Protein AF-A0A7H1PQR6-F1 (afdb_monomer_lite)

InterPro domains:
  IPR026988 YaaC-like protein [PF14175] (22-92)

Structure (mmCIF, N/CA/C/O backbone):
data_AF-A0A7H1PQR6-F1
#
_entry.id   AF-A0A7H1PQR6-F1
#
loop_
_atom_site.group_PDB
_atom_site.id
_atom_site.type_symbol
_atom_site.label_atom_id
_atom_site.label_alt_id
_atom_site.label_comp_id
_atom_site.label_asym_id
_atom_site.label_entity_id
_atom_site.label_seq_id
_atom_site.pdbx_PDB_ins_code
_atom_site.Cartn_x
_atom_site.Cartn_y
_atom_site.Cartn_z
_atom_site.occupancy
_atom_site.B_iso_or_equiv
_atom_site.auth_seq_id
_atom_site.auth_comp_id
_atom_site.auth_asym_id
_atom_site.auth_atom_id
_atom_site.pdbx_PDB_model_num
ATOM 1 N N . MET A 1 1 ? -6.351 -20.331 -8.672 1.00 45.97 1 MET A N 1
ATOM 2 C CA . MET A 1 1 ? -5.586 -20.512 -7.424 1.00 45.97 1 MET A CA 1
ATOM 3 C C . MET A 1 1 ? -6.351 -19.780 -6.337 1.00 45.97 1 MET A C 1
ATOM 5 O O . MET A 1 1 ? -6.262 -18.563 -6.266 1.00 45.97 1 MET A O 1
ATOM 9 N N . HIS A 1 2 ? -7.226 -20.490 -5.625 1.00 45.41 2 HIS A N 1
ATOM 10 C CA . HIS A 1 2 ? -7.844 -19.969 -4.407 1.00 45.41 2 HIS A CA 1
ATOM 11 C C . HIS A 1 2 ? -6.812 -20.227 -3.312 1.00 45.41 2 HIS A C 1
ATOM 13 O O . HIS A 1 2 ? -6.391 -21.368 -3.138 1.00 45.41 2 HIS A O 1
ATOM 19 N N . SER A 1 3 ? -6.275 -19.170 -2.721 1.00 58.28 3 SER A N 1
ATOM 20 C CA . SER A 1 3 ? -5.287 -19.297 -1.658 1.00 58.28 3 SER A CA 1
ATOM 21 C C . SER A 1 3 ? -6.058 -19.270 -0.341 1.00 58.28 3 SER A C 1
ATOM 23 O O . SER A 1 3 ? -6.559 -18.208 0.013 1.00 58.28 3 SER A O 1
ATOM 25 N N . ASP A 1 4 ? -6.158 -20.406 0.356 1.00 76.44 4 ASP A N 1
ATOM 26 C CA . ASP A 1 4 ? -6.734 -20.541 1.713 1.00 76.44 4 ASP A CA 1
ATOM 27 C C . ASP A 1 4 ? -5.836 -19.893 2.789 1.00 76.44 4 ASP A C 1
ATOM 29 O O . ASP A 1 4 ? -5.572 -20.471 3.838 1.00 76.44 4 ASP A O 1
ATOM 33 N N . LEU A 1 5 ? -5.286 -18.712 2.504 1.00 78.12 5 LEU A N 1
ATOM 34 C CA . LEU A 1 5 ? -4.441 -17.981 3.444 1.00 78.12 5 LEU A CA 1
ATOM 35 C C . LEU A 1 5 ? -5.334 -17.110 4.308 1.00 78.12 5 LEU A C 1
ATOM 37 O O . LEU A 1 5 ? -6.126 -16.321 3.781 1.00 78.12 5 LEU A O 1
ATOM 41 N N . ASP A 1 6 ? -5.166 -17.199 5.622 1.00 89.75 6 ASP A N 1
ATOM 42 C CA . ASP A 1 6 ? -5.705 -16.175 6.499 1.00 89.75 6 ASP A CA 1
ATOM 43 C C . ASP A 1 6 ? -4.960 -14.838 6.276 1.00 89.75 6 ASP A C 1
ATOM 45 O O . ASP A 1 6 ? -3.905 -14.761 5.629 1.00 89.75 6 ASP A O 1
ATOM 49 N N . ALA A 1 7 ? -5.545 -13.745 6.767 1.00 88.06 7 ALA A N 1
ATOM 50 C CA . ALA A 1 7 ? -5.033 -12.403 6.516 1.00 88.06 7 ALA A CA 1
ATOM 51 C C . ALA A 1 7 ? -3.628 -12.173 7.098 1.00 88.06 7 ALA A C 1
ATOM 53 O O . ALA A 1 7 ? -2.836 -11.454 6.481 1.00 88.06 7 ALA A O 1
ATOM 54 N N . ASP A 1 8 ? -3.304 -12.762 8.249 1.00 90.94 8 ASP A N 1
ATOM 55 C CA . ASP A 1 8 ? -1.994 -12.621 8.875 1.00 90.94 8 ASP A CA 1
ATOM 56 C C . ASP A 1 8 ? -0.930 -13.380 8.085 1.00 90.94 8 ASP A C 1
ATOM 58 O O . ASP A 1 8 ? 0.105 -12.790 7.761 1.00 90.94 8 ASP A O 1
ATOM 62 N N . GLU A 1 9 ? -1.208 -14.615 7.656 1.00 93.94 9 GLU A N 1
ATOM 63 C CA . GLU A 1 9 ? -0.288 -15.373 6.801 1.00 93.94 9 GLU A CA 1
ATOM 64 C C . GLU A 1 9 ? -0.034 -14.649 5.465 1.00 93.94 9 GLU A C 1
ATOM 66 O O . GLU A 1 9 ? 1.110 -14.525 5.003 1.00 93.94 9 GLU A O 1
ATOM 71 N N . ALA A 1 10 ? -1.083 -14.098 4.848 1.00 93.19 10 ALA A N 1
ATOM 72 C CA . ALA A 1 10 ? -0.942 -13.287 3.643 1.00 93.19 10 ALA A CA 1
ATOM 73 C C . ALA A 1 10 ? -0.034 -12.068 3.890 1.00 93.19 10 ALA A C 1
ATOM 75 O O . ALA A 1 10 ? 0.869 -11.773 3.096 1.00 93.19 10 ALA A O 1
ATOM 76 N N . TRP A 1 11 ? -0.227 -11.379 5.015 1.00 94.69 11 TRP A N 1
ATOM 77 C CA . TRP A 1 11 ? 0.571 -10.222 5.402 1.00 94.69 11 TRP A CA 1
ATOM 78 C C . TRP A 1 11 ? 2.022 -10.555 5.736 1.00 94.69 11 TRP A C 1
ATOM 80 O O . TRP A 1 11 ? 2.902 -9.733 5.468 1.00 94.69 11 TRP A O 1
ATOM 90 N N . GLU A 1 12 ? 2.295 -11.718 6.313 1.00 95.19 12 GLU A N 1
ATOM 91 C CA . GLU A 1 12 ? 3.651 -12.196 6.570 1.00 95.19 12 GLU A CA 1
ATOM 92 C C . GLU A 1 12 ? 4.401 -12.470 5.271 1.00 95.19 12 GLU A C 1
ATOM 94 O O . GLU A 1 12 ? 5.512 -11.963 5.091 1.00 95.19 12 GLU A O 1
ATOM 99 N N . ARG A 1 13 ? 3.769 -13.172 4.324 1.00 95.62 13 ARG A N 1
ATOM 100 C CA . ARG A 1 13 ? 4.350 -13.441 3.000 1.00 95.62 13 ARG A CA 1
ATOM 101 C C . ARG A 1 13 ? 4.650 -12.146 2.243 1.00 95.62 13 ARG A C 1
ATOM 103 O O . ARG A 1 13 ? 5.751 -11.984 1.716 1.00 95.62 13 ARG A O 1
ATOM 110 N N . LEU A 1 14 ? 3.714 -11.194 2.248 1.00 95.38 14 LEU A N 1
ATOM 111 C CA . LEU A 1 14 ? 3.908 -9.861 1.666 1.00 95.38 14 LEU A CA 1
ATOM 112 C C . LEU A 1 14 ? 5.031 -9.081 2.367 1.00 95.38 14 LEU A C 1
ATOM 114 O O . LEU A 1 14 ? 5.840 -8.412 1.727 1.00 95.38 14 LEU A O 1
ATOM 118 N N . ARG A 1 15 ? 5.124 -9.156 3.696 1.00 95.12 15 ARG A N 1
ATOM 119 C CA . ARG A 1 15 ? 6.187 -8.468 4.436 1.00 95.12 15 ARG A CA 1
ATOM 120 C C . ARG A 1 15 ? 7.559 -9.055 4.114 1.00 95.12 15 ARG A C 1
ATOM 122 O O . ARG A 1 15 ? 8.508 -8.283 3.955 1.00 95.12 15 ARG A O 1
ATOM 129 N N . ALA A 1 16 ? 7.652 -10.381 4.011 1.00 96.12 16 ALA A N 1
ATOM 130 C CA . ALA A 1 16 ? 8.872 -11.104 3.674 1.00 96.12 16 ALA A CA 1
ATOM 131 C C . ALA A 1 16 ? 9.359 -10.776 2.257 1.00 96.12 16 ALA A C 1
ATOM 133 O O . ALA A 1 16 ? 10.554 -10.565 2.058 1.00 96.12 16 ALA A O 1
ATOM 134 N N . SER A 1 17 ? 8.453 -10.622 1.284 1.00 96.12 17 SER A N 1
ATOM 135 C CA . SER A 1 17 ? 8.831 -10.282 -0.094 1.00 96.12 17 SER A CA 1
ATOM 136 C C . SER A 1 17 ? 9.453 -8.891 -0.248 1.00 96.12 17 SER A C 1
ATOM 138 O O . SER A 1 17 ? 10.002 -8.592 -1.300 1.00 96.12 17 SER A O 1
ATOM 140 N N . ARG A 1 18 ? 9.454 -8.028 0.777 1.00 94.38 18 ARG A N 1
ATOM 141 C CA . ARG A 1 18 ? 10.145 -6.723 0.719 1.00 94.38 18 ARG A CA 1
ATOM 142 C C . ARG A 1 18 ? 11.669 -6.836 0.632 1.00 94.38 18 ARG A C 1
ATOM 144 O O . ARG A 1 18 ? 12.298 -5.912 0.118 1.00 94.38 18 ARG A O 1
ATOM 151 N N . SER A 1 19 ? 12.261 -7.929 1.123 1.00 92.94 19 SER A N 1
ATOM 152 C CA . SER A 1 19 ? 13.711 -8.166 1.033 1.00 92.94 19 SER A CA 1
ATOM 153 C C . SER A 1 19 ? 14.137 -8.625 -0.365 1.00 92.94 19 SER A C 1
ATOM 155 O O . SER A 1 19 ? 15.196 -8.230 -0.849 1.00 92.94 19 SER A O 1
ATOM 157 N N . ASN A 1 20 ? 13.285 -9.404 -1.036 1.00 94.19 20 ASN A N 1
ATOM 158 C CA . ASN A 1 20 ? 13.465 -9.857 -2.410 1.00 94.19 20 ASN A CA 1
ATOM 159 C C . ASN A 1 20 ? 12.175 -9.612 -3.218 1.00 94.19 20 ASN A C 1
ATOM 161 O O . ASN A 1 20 ? 11.353 -10.521 -3.372 1.00 94.19 20 ASN A O 1
ATOM 165 N N . PRO A 1 21 ? 11.960 -8.369 -3.680 1.00 94.12 21 PRO A N 1
ATOM 166 C CA . PRO A 1 21 ? 10.702 -7.951 -4.283 1.00 94.12 21 PRO A CA 1
ATOM 167 C C . PRO A 1 21 ? 10.450 -8.639 -5.631 1.00 94.12 21 PRO A C 1
ATOM 169 O O . PRO A 1 21 ? 11.381 -8.832 -6.419 1.00 94.12 21 PRO A O 1
ATOM 172 N N . PRO A 1 22 ? 9.190 -8.993 -5.931 1.00 94.12 22 PRO A N 1
ATOM 173 C CA . PRO A 1 22 ? 8.862 -9.772 -7.111 1.00 94.12 22 PRO A CA 1
ATOM 174 C C . PRO A 1 22 ? 8.922 -8.941 -8.400 1.00 94.12 22 PRO A C 1
ATOM 176 O O . PRO A 1 22 ? 8.743 -7.719 -8.411 1.00 94.12 22 PRO A O 1
ATOM 179 N N . ALA A 1 23 ? 9.057 -9.652 -9.520 1.00 93.62 23 ALA A N 1
ATOM 180 C CA . ALA A 1 23 ? 8.808 -9.130 -10.860 1.00 93.62 23 ALA A CA 1
ATOM 181 C C . ALA A 1 23 ? 9.628 -7.865 -11.203 1.00 93.62 23 ALA A C 1
ATOM 183 O O . ALA A 1 23 ? 10.855 -7.874 -11.100 1.00 93.62 23 ALA A O 1
ATOM 184 N N . ARG A 1 24 ? 8.981 -6.780 -11.655 1.00 93.25 24 ARG A N 1
ATOM 185 C CA . ARG A 1 24 ? 9.664 -5.545 -12.086 1.00 93.25 24 ARG A CA 1
ATOM 186 C C . ARG A 1 24 ? 10.142 -4.667 -10.929 1.00 93.25 24 ARG A C 1
ATOM 188 O O . ARG A 1 24 ? 10.844 -3.688 -11.177 1.00 93.25 24 ARG A O 1
ATOM 195 N N . ALA A 1 25 ? 9.845 -5.021 -9.679 1.00 94.19 25 ALA A N 1
ATOM 196 C CA . ALA A 1 25 ? 10.347 -4.309 -8.505 1.00 94.19 25 ALA A CA 1
ATOM 197 C C . ALA A 1 25 ? 11.831 -4.621 -8.194 1.00 94.19 25 ALA A C 1
ATOM 199 O O . ALA A 1 25 ? 12.293 -4.459 -7.068 1.00 94.19 25 ALA A O 1
ATOM 200 N N . ASN A 1 26 ?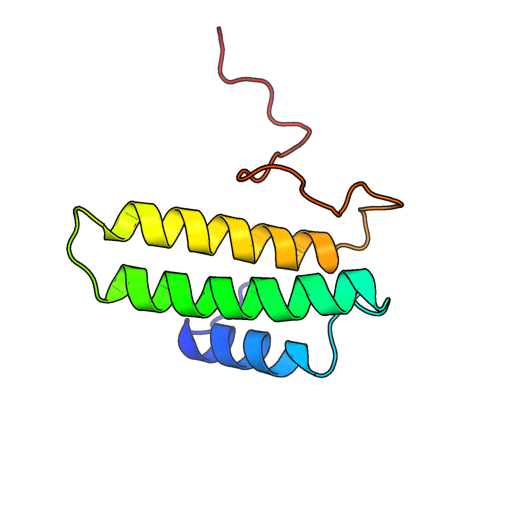 12.605 -5.044 -9.198 1.00 89.62 26 ASN A N 1
ATOM 201 C CA . ASN A 1 26 ? 14.036 -5.318 -9.105 1.00 89.62 26 ASN A CA 1
ATOM 202 C C . ASN A 1 26 ? 14.925 -4.095 -9.408 1.00 89.62 26 ASN A C 1
ATOM 204 O O . ASN A 1 26 ? 16.104 -4.118 -9.059 1.00 89.62 26 ASN A O 1
ATOM 208 N N . THR A 1 27 ? 14.380 -3.027 -10.001 1.00 90.06 27 THR A N 1
ATOM 209 C CA . THR A 1 27 ? 15.090 -1.751 -10.190 1.00 90.06 27 THR A CA 1
ATOM 210 C C . THR A 1 27 ? 15.023 -0.901 -8.927 1.00 90.06 27 THR A C 1
ATOM 212 O O . THR A 1 27 ? 14.059 -0.990 -8.170 1.00 90.06 27 THR A O 1
ATOM 215 N N . GLU A 1 28 ? 16.017 -0.041 -8.695 1.00 92.25 28 GLU A N 1
ATOM 216 C CA . GLU A 1 28 ? 16.113 0.738 -7.452 1.00 92.25 28 GLU A CA 1
ATOM 217 C C . GLU A 1 28 ? 14.842 1.553 -7.162 1.00 92.25 28 GLU A C 1
ATOM 219 O O . GLU A 1 28 ? 14.297 1.480 -6.059 1.00 92.25 28 GLU A O 1
ATOM 224 N N . SER A 1 29 ? 14.321 2.284 -8.155 1.00 93.69 29 SER A N 1
ATOM 225 C CA . SER A 1 29 ? 13.126 3.110 -7.952 1.00 93.69 29 SER A CA 1
ATOM 226 C C . SER A 1 29 ? 11.874 2.273 -7.686 1.00 93.69 29 SER A C 1
ATOM 228 O O . SER A 1 29 ? 11.112 2.621 -6.786 1.00 93.69 29 SER A O 1
ATOM 230 N N . ARG A 1 30 ? 11.654 1.178 -8.431 1.00 95.31 30 ARG A N 1
ATOM 231 C CA . ARG A 1 30 ? 10.468 0.322 -8.244 1.00 95.31 30 ARG A CA 1
ATOM 232 C C . ARG A 1 30 ? 10.562 -0.463 -6.937 1.00 95.31 30 ARG A C 1
ATOM 234 O O . ARG A 1 30 ? 9.564 -0.571 -6.236 1.00 95.31 30 ARG A O 1
ATOM 241 N N . ARG A 1 31 ? 11.760 -0.918 -6.556 1.00 96.31 31 ARG A N 1
ATOM 242 C CA . ARG A 1 31 ? 12.046 -1.553 -5.261 1.00 96.31 31 ARG A CA 1
ATOM 243 C C . ARG A 1 31 ? 11.706 -0.632 -4.094 1.00 96.31 31 ARG A C 1
ATOM 245 O O . ARG A 1 31 ? 10.983 -1.045 -3.194 1.00 96.31 31 ARG A O 1
ATOM 252 N N . LYS A 1 32 ? 12.187 0.618 -4.119 1.00 95.88 32 LYS A N 1
ATOM 253 C CA . LYS A 1 32 ? 11.892 1.612 -3.071 1.00 95.88 32 LYS A CA 1
ATOM 254 C C . LYS A 1 32 ? 10.388 1.849 -2.939 1.00 95.88 32 LYS A C 1
ATOM 256 O O . LYS A 1 32 ? 9.861 1.779 -1.832 1.00 95.88 32 LYS A O 1
ATOM 261 N N . THR A 1 33 ? 9.692 2.073 -4.057 1.00 95.75 33 THR A N 1
ATOM 262 C CA . THR A 1 33 ? 8.236 2.276 -4.048 1.00 95.75 33 THR A CA 1
ATOM 263 C C . THR A 1 33 ? 7.489 1.040 -3.557 1.00 95.75 33 THR A C 1
ATOM 265 O O . THR A 1 33 ? 6.613 1.180 -2.712 1.00 95.75 33 THR A O 1
ATOM 268 N N . TYR A 1 34 ? 7.853 -0.156 -4.026 1.00 97.00 34 TYR A N 1
ATOM 269 C CA . TYR A 1 34 ? 7.248 -1.412 -3.589 1.00 97.00 34 TYR A CA 1
ATOM 270 C C . TYR A 1 34 ? 7.354 -1.591 -2.072 1.00 97.00 34 TYR A C 1
ATOM 272 O O . TYR A 1 34 ? 6.3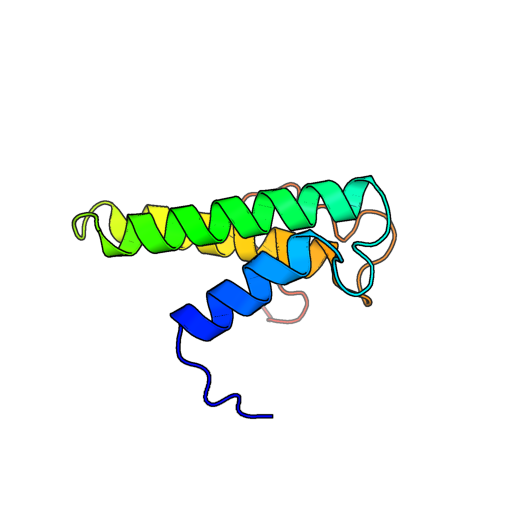36 -1.748 -1.401 1.00 97.00 34 TYR A O 1
ATOM 280 N N . SER A 1 35 ? 8.569 -1.519 -1.522 1.00 96.88 35 SER A N 1
ATOM 281 C CA . SER A 1 35 ? 8.800 -1.796 -0.103 1.00 96.88 35 SER A CA 1
ATOM 282 C C . SER A 1 35 ? 8.129 -0.767 0.806 1.00 96.88 35 SER A C 1
ATOM 284 O O . SER A 1 35 ? 7.493 -1.157 1.785 1.00 96.88 35 SER A O 1
ATOM 286 N N . ALA A 1 36 ? 8.220 0.524 0.465 1.00 96.75 36 ALA A N 1
ATOM 287 C CA . ALA A 1 36 ? 7.604 1.593 1.248 1.00 96.75 36 ALA A CA 1
ATOM 288 C C . ALA A 1 36 ? 6.071 1.551 1.179 1.00 96.75 36 ALA A C 1
ATOM 290 O O . ALA A 1 36 ? 5.399 1.655 2.204 1.00 96.75 36 ALA A O 1
ATOM 291 N N . ALA A 1 37 ? 5.503 1.370 -0.016 1.00 96.62 37 ALA A N 1
ATOM 292 C CA . ALA A 1 37 ? 4.056 1.357 -0.184 1.00 96.62 37 ALA A CA 1
ATOM 293 C C . ALA A 1 37 ? 3.420 0.111 0.452 1.00 96.62 37 ALA A C 1
ATOM 295 O O . ALA A 1 37 ? 2.372 0.214 1.083 1.00 96.62 37 ALA A O 1
ATOM 296 N N . LEU A 1 38 ? 4.071 -1.054 0.376 1.00 97.38 38 LEU A N 1
ATOM 297 C CA . LEU A 1 38 ? 3.561 -2.268 1.013 1.00 97.38 38 LEU A CA 1
ATOM 298 C C . LEU A 1 38 ? 3.565 -2.167 2.546 1.00 97.38 38 LEU A C 1
ATOM 300 O O . LEU A 1 38 ? 2.616 -2.603 3.197 1.00 97.38 38 LEU A O 1
ATOM 304 N N . GLU A 1 39 ? 4.604 -1.554 3.118 1.00 97.94 39 GLU A N 1
ATOM 305 C CA . GLU A 1 39 ? 4.675 -1.279 4.556 1.00 97.94 39 GLU A CA 1
ATOM 306 C C . GLU A 1 39 ? 3.566 -0.335 5.018 1.00 97.94 39 GLU A C 1
ATOM 308 O O . GLU A 1 39 ? 2.828 -0.653 5.952 1.00 97.94 39 GLU A O 1
ATOM 313 N N . GLN A 1 40 ? 3.421 0.800 4.332 1.00 97.31 40 GLN A N 1
ATOM 314 C CA . GLN A 1 40 ? 2.394 1.786 4.653 1.00 97.31 40 GLN A CA 1
ATOM 315 C C . GLN A 1 40 ? 0.993 1.194 4.490 1.00 97.31 40 GLN A C 1
ATOM 317 O O . GLN A 1 40 ? 0.146 1.401 5.353 1.00 97.31 40 GLN A O 1
ATOM 322 N N . GLY A 1 41 ? 0.760 0.404 3.436 1.00 97.44 41 GLY A N 1
ATOM 323 C CA . GLY A 1 41 ? -0.497 -0.313 3.230 1.00 97.44 41 GLY A CA 1
ATOM 324 C C . GLY A 1 41 ? -0.853 -1.194 4.427 1.00 97.44 41 GLY A C 1
ATOM 325 O O . GLY A 1 41 ? -1.930 -1.046 4.998 1.00 97.44 41 GLY A O 1
ATOM 326 N N . GLN A 1 42 ? 0.076 -2.047 4.871 1.00 97.75 42 GLN A N 1
ATOM 327 C CA . GLN A 1 42 ? -0.125 -2.905 6.044 1.00 97.75 42 GLN A CA 1
ATOM 328 C C . GLN A 1 42 ? -0.444 -2.106 7.314 1.00 97.75 42 GLN A C 1
ATOM 330 O O . GLN A 1 42 ? -1.361 -2.461 8.056 1.00 97.75 42 GLN A O 1
ATOM 335 N N . GLN A 1 43 ? 0.315 -1.043 7.584 1.00 97.94 43 GLN A N 1
ATOM 336 C CA . GLN A 1 43 ? 0.121 -0.203 8.769 1.00 97.94 43 GLN A CA 1
ATOM 337 C C . GLN A 1 43 ? -1.241 0.499 8.745 1.00 97.94 43 GLN A C 1
ATOM 339 O O . GLN A 1 43 ? -1.936 0.515 9.757 1.00 97.94 43 GLN A O 1
ATOM 344 N N . LEU A 1 44 ? -1.651 1.019 7.586 1.00 98.31 44 LEU A N 1
ATOM 345 C CA . LEU A 1 44 ? -2.933 1.696 7.401 1.00 98.31 44 LEU A CA 1
ATOM 346 C C . LEU A 1 44 ? -4.117 0.741 7.551 1.00 98.31 44 LEU A C 1
ATOM 348 O O . LEU A 1 44 ? -5.076 1.092 8.229 1.00 98.31 44 LEU A O 1
ATOM 352 N N . PHE A 1 45 ? -4.043 -0.476 7.004 1.00 97.69 45 PHE A N 1
ATOM 353 C CA . PHE A 1 45 ? -5.094 -1.479 7.207 1.00 97.69 45 PHE A CA 1
ATOM 354 C C . PHE A 1 45 ? -5.203 -1.919 8.670 1.00 97.69 45 PHE A C 1
ATOM 356 O O . PHE A 1 45 ? -6.309 -2.017 9.199 1.00 97.69 45 PHE A O 1
ATOM 363 N N . ARG A 1 46 ? -4.069 -2.120 9.355 1.00 97.12 46 ARG A N 1
ATOM 364 C CA . ARG A 1 46 ? -4.059 -2.418 10.797 1.00 97.12 46 ARG A CA 1
ATOM 365 C C . ARG A 1 46 ? -4.659 -1.277 11.615 1.00 97.12 46 ARG A C 1
ATOM 367 O O . ARG A 1 46 ? -5.467 -1.525 12.502 1.00 97.12 46 ARG A O 1
ATOM 374 N N . ALA A 1 47 ? -4.308 -0.033 11.294 1.00 98.19 47 ALA A N 1
ATOM 375 C CA . ALA A 1 47 ? -4.878 1.138 11.949 1.00 98.19 47 ALA A CA 1
ATOM 376 C C . ALA A 1 47 ? -6.383 1.270 11.665 1.00 98.19 47 ALA A C 1
ATOM 378 O O . ALA A 1 47 ? -7.153 1.508 12.589 1.00 98.19 47 ALA A O 1
ATOM 379 N N . ALA A 1 48 ? -6.821 1.042 10.422 1.00 98.38 48 ALA A N 1
ATOM 380 C CA . ALA A 1 48 ? -8.230 1.072 10.028 1.00 98.38 48 ALA A CA 1
ATOM 381 C C . ALA A 1 48 ? -9.089 0.086 10.833 1.00 98.38 48 ALA A C 1
ATOM 383 O O . ALA A 1 48 ? -10.224 0.415 11.170 1.00 98.38 48 ALA A O 1
ATOM 384 N N . ALA A 1 49 ? -8.545 -1.089 11.168 1.00 97.00 49 ALA A N 1
ATOM 385 C CA . ALA A 1 49 ? -9.217 -2.089 11.996 1.00 97.00 49 ALA A CA 1
ATOM 386 C C . ALA A 1 49 ? -9.304 -1.700 13.486 1.00 97.00 49 ALA A C 1
ATOM 388 O O . ALA A 1 49 ? -10.168 -2.208 14.195 1.00 97.00 49 ALA A O 1
ATOM 389 N N . GLY A 1 50 ? -8.417 -0.821 13.967 1.00 97.75 50 GLY A N 1
ATOM 390 C CA . GLY A 1 50 ? -8.355 -0.404 15.372 1.00 97.75 50 GLY A CA 1
ATOM 391 C C . GLY A 1 50 ? -9.060 0.917 15.698 1.00 97.75 50 GLY A C 1
ATOM 392 O O . GLY A 1 50 ? -9.293 1.204 16.870 1.00 97.75 50 GLY A O 1
ATOM 393 N N . VAL A 1 51 ? -9.383 1.744 14.698 1.00 98.31 51 VAL A N 1
ATOM 394 C CA . VAL A 1 51 ? -10.048 3.045 14.898 1.00 98.31 51 VAL A CA 1
ATOM 395 C C . VAL A 1 51 ? -11.571 2.955 14.765 1.00 98.31 51 VAL A C 1
ATOM 397 O O . VAL A 1 51 ? -12.118 2.016 14.193 1.00 98.31 51 VAL A O 1
ATOM 400 N N . GLY A 1 52 ? -12.270 3.983 15.255 1.00 97.75 52 GLY A N 1
ATOM 401 C CA . GLY A 1 52 ? -13.725 4.086 15.139 1.00 97.75 52 GLY A CA 1
ATOM 402 C C . GLY A 1 52 ? -14.238 4.243 13.693 1.00 97.75 52 GLY A C 1
ATOM 403 O O . GLY A 1 52 ? -13.486 4.628 12.788 1.00 97.75 52 GLY A O 1
ATOM 404 N N . PRO A 1 53 ? -15.548 4.021 13.474 1.00 97.12 53 PRO A N 1
ATOM 405 C CA . PRO A 1 53 ? -16.159 3.945 12.142 1.00 97.12 53 PRO A CA 1
ATOM 406 C C . PRO A 1 53 ? -16.068 5.240 11.326 1.00 97.12 53 PRO A C 1
ATOM 408 O O . PRO A 1 53 ? -16.120 5.189 10.104 1.00 97.12 53 PRO A O 1
ATOM 411 N N . ALA A 1 54 ? -15.895 6.397 11.971 1.00 97.69 54 ALA A N 1
ATOM 412 C CA . ALA A 1 54 ? -15.712 7.668 11.271 1.00 97.69 54 ALA A CA 1
ATOM 413 C C . ALA A 1 54 ? -14.359 7.757 10.537 1.00 97.69 54 ALA A C 1
ATOM 415 O O . ALA A 1 54 ? -14.271 8.347 9.464 1.00 97.69 54 ALA A O 1
ATOM 416 N N . THR A 1 55 ? -13.307 7.153 11.099 1.00 97.88 55 THR A N 1
ATOM 417 C CA . THR A 1 55 ? -11.930 7.259 10.583 1.00 97.88 55 THR A CA 1
ATOM 418 C C . THR A 1 55 ? -11.517 6.022 9.789 1.00 97.88 55 THR A C 1
ATOM 420 O O . THR A 1 55 ? -10.710 6.120 8.864 1.00 97.88 55 THR A O 1
ATOM 423 N N . SER A 1 56 ? -12.086 4.858 10.121 1.00 98.38 56 SER A N 1
ATOM 424 C CA . SER A 1 56 ? -11.739 3.570 9.508 1.00 98.38 56 SER A CA 1
ATOM 425 C C . SER A 1 56 ? -11.769 3.590 7.966 1.00 98.38 56 SER A C 1
ATOM 427 O O . SER A 1 56 ? -10.763 3.201 7.365 1.00 98.38 56 SER A O 1
ATOM 429 N N . PRO A 1 57 ? -12.807 4.135 7.291 1.00 97.81 57 PRO A N 1
ATOM 430 C CA . PRO A 1 57 ? -12.864 4.148 5.827 1.00 97.81 57 PRO A CA 1
ATOM 431 C C . PRO A 1 57 ? -11.742 4.962 5.176 1.00 97.81 57 PRO A C 1
ATOM 433 O O . PRO A 1 57 ? -11.229 4.576 4.128 1.00 97.81 57 PRO A O 1
ATOM 436 N N . VAL A 1 58 ? -11.326 6.067 5.803 1.00 97.25 58 VAL A N 1
ATOM 437 C CA . VAL A 1 58 ? -10.247 6.925 5.288 1.00 97.25 58 VAL A CA 1
ATOM 438 C C . VAL A 1 58 ? -8.914 6.183 5.335 1.00 97.25 58 VAL A C 1
ATOM 440 O O . VAL A 1 58 ? -8.169 6.176 4.357 1.00 97.25 58 VAL A O 1
ATOM 443 N N . LEU A 1 59 ? -8.625 5.505 6.448 1.00 97.94 59 LEU A N 1
ATOM 444 C CA . LEU A 1 59 ? -7.404 4.709 6.585 1.00 97.94 59 LEU A CA 1
ATOM 445 C C . LEU A 1 59 ? -7.414 3.493 5.656 1.00 97.94 59 LEU A C 1
ATOM 447 O O . LEU A 1 59 ? -6.392 3.199 5.040 1.00 97.94 59 LEU A O 1
ATOM 451 N N . ALA A 1 60 ? -8.563 2.830 5.499 1.00 97.44 60 ALA A N 1
ATOM 452 C CA . ALA A 1 60 ? -8.719 1.725 4.559 1.00 97.44 60 ALA A CA 1
ATOM 453 C C . ALA A 1 60 ? -8.487 2.178 3.108 1.00 97.44 60 ALA A C 1
ATOM 455 O O . ALA A 1 60 ? -7.767 1.506 2.368 1.00 97.44 60 ALA A O 1
ATOM 456 N N . PHE A 1 61 ? -9.023 3.339 2.715 1.00 95.88 61 PHE A N 1
ATOM 457 C CA . PHE A 1 61 ? -8.784 3.932 1.398 1.00 95.88 61 PHE A CA 1
ATOM 458 C C . PHE A 1 61 ? -7.297 4.222 1.174 1.00 95.88 61 PHE A C 1
ATOM 460 O O . PHE A 1 61 ? -6.724 3.777 0.180 1.00 95.88 61 PHE A O 1
ATOM 467 N N . CYS A 1 62 ? -6.642 4.898 2.120 1.00 95.69 62 CYS A N 1
ATOM 468 C CA . CYS A 1 62 ? -5.210 5.168 2.026 1.00 95.69 62 CYS A CA 1
ATOM 469 C C . CYS A 1 62 ? -4.395 3.865 1.960 1.00 95.69 62 CYS A C 1
ATOM 471 O O . CYS A 1 62 ? -3.471 3.760 1.154 1.00 95.69 62 CYS A O 1
ATOM 473 N N . GLY A 1 63 ? -4.752 2.853 2.758 1.00 96.50 63 GLY A N 1
ATOM 474 C CA . GLY A 1 63 ? -4.110 1.539 2.739 1.00 96.50 63 GLY A CA 1
ATOM 475 C C . GLY A 1 63 ? -4.227 0.856 1.378 1.00 96.50 63 GLY A C 1
ATOM 476 O O . GLY A 1 63 ? -3.232 0.358 0.847 1.00 96.50 63 GLY A O 1
ATOM 477 N N . LEU A 1 64 ? -5.413 0.915 0.767 1.00 95.69 64 LEU A N 1
ATOM 478 C CA . LEU A 1 64 ? -5.661 0.394 -0.574 1.00 95.69 64 LEU A CA 1
ATOM 479 C C . LEU A 1 64 ? -4.844 1.138 -1.635 1.00 95.69 64 LEU A C 1
ATOM 481 O O . LEU A 1 64 ? -4.218 0.494 -2.476 1.00 95.69 64 LEU A O 1
ATOM 485 N N . SER A 1 65 ? -4.776 2.469 -1.574 1.00 95.12 65 SER A N 1
ATOM 486 C CA . SER A 1 65 ? -3.962 3.263 -2.502 1.00 95.12 65 SER A CA 1
ATOM 487 C C . SER A 1 65 ? -2.474 2.911 -2.415 1.00 95.12 65 SER A C 1
ATOM 489 O O . SER A 1 65 ? -1.800 2.803 -3.444 1.00 95.12 65 SER A O 1
ATOM 491 N N . GLN A 1 66 ? -1.957 2.652 -1.210 1.00 95.81 66 GLN A N 1
ATOM 492 C CA . GLN A 1 66 ? -0.576 2.202 -1.027 1.00 95.81 66 GLN A CA 1
ATOM 493 C C . GLN A 1 66 ? -0.362 0.763 -1.525 1.00 95.81 66 GLN A C 1
ATOM 495 O O . GLN A 1 66 ? 0.616 0.495 -2.226 1.00 95.81 66 GLN A O 1
ATOM 500 N N . ALA A 1 67 ? -1.303 -0.151 -1.276 1.00 95.56 67 ALA A N 1
ATOM 501 C CA . ALA A 1 67 ? -1.251 -1.497 -1.848 1.00 95.56 67 ALA A CA 1
ATOM 502 C C . ALA A 1 67 ? -1.242 -1.463 -3.389 1.00 95.56 67 ALA A C 1
ATOM 504 O O . ALA A 1 67 ? -0.445 -2.159 -4.020 1.00 95.56 67 ALA A O 1
ATOM 505 N N . GLY A 1 68 ? -2.045 -0.588 -4.003 1.00 94.19 68 GLY A N 1
ATOM 506 C CA . GLY A 1 68 ? -2.040 -0.352 -5.447 1.00 94.19 68 GLY A CA 1
ATOM 507 C C . GLY A 1 68 ? -0.674 0.075 -5.979 1.00 94.19 68 GLY A C 1
ATOM 508 O O . GLY A 1 68 ? -0.187 -0.503 -6.948 1.00 94.19 68 GLY A O 1
ATOM 509 N N . ARG A 1 69 ? -0.010 1.023 -5.308 1.00 94.75 69 ARG A N 1
ATOM 510 C CA . ARG A 1 69 ? 1.355 1.462 -5.656 1.00 94.75 69 ARG A CA 1
ATOM 511 C C . ARG A 1 69 ? 2.376 0.329 -5.571 1.00 94.75 69 ARG A C 1
ATOM 513 O O . ARG A 1 69 ? 3.267 0.247 -6.416 1.00 94.75 69 ARG A O 1
ATOM 520 N N . ALA A 1 70 ? 2.253 -0.560 -4.585 1.00 95.81 70 ALA A N 1
ATOM 521 C CA . ALA A 1 70 ? 3.108 -1.742 -4.503 1.00 95.81 70 ALA A CA 1
ATOM 522 C C . ALA A 1 70 ? 2.854 -2.699 -5.683 1.00 95.81 70 ALA A C 1
ATOM 524 O O . ALA A 1 70 ? 3.802 -3.158 -6.323 1.00 95.81 70 ALA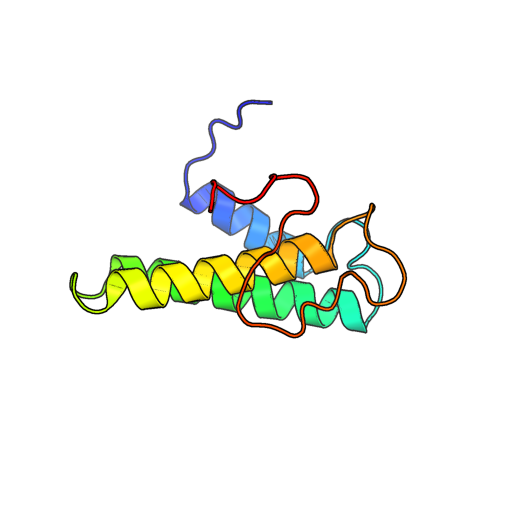 A O 1
ATOM 525 N N . ILE A 1 71 ? 1.586 -2.945 -6.030 1.00 94.94 71 ILE A N 1
ATOM 526 C CA . ILE A 1 71 ? 1.209 -3.796 -7.168 1.00 94.94 71 ILE A CA 1
ATOM 527 C C . ILE A 1 71 ? 1.757 -3.227 -8.482 1.00 94.94 71 ILE A C 1
ATOM 529 O O . ILE A 1 71 ? 2.406 -3.957 -9.233 1.00 94.94 71 ILE A O 1
ATOM 533 N N . THR A 1 72 ? 1.570 -1.934 -8.765 1.00 94.75 72 THR A N 1
ATOM 534 C CA . THR A 1 72 ? 2.072 -1.328 -10.011 1.00 94.75 72 THR A CA 1
ATOM 535 C C . THR A 1 72 ? 3.597 -1.311 -10.068 1.00 94.75 72 THR A C 1
ATOM 537 O O . THR A 1 72 ? 4.179 -1.599 -11.119 1.00 94.75 72 THR A O 1
ATOM 540 N N . ALA A 1 73 ? 4.274 -1.067 -8.941 1.00 95.25 73 ALA A N 1
ATOM 541 C CA . ALA A 1 73 ? 5.729 -1.146 -8.857 1.00 95.25 73 ALA A CA 1
ATOM 542 C C . ALA A 1 73 ? 6.258 -2.547 -9.213 1.00 95.25 73 ALA A C 1
ATOM 544 O O . ALA A 1 73 ? 7.289 -2.647 -9.879 1.00 95.25 73 ALA A O 1
ATOM 545 N N . ALA A 1 74 ? 5.537 -3.615 -8.860 1.00 96.25 74 ALA A N 1
ATOM 546 C CA . ALA A 1 74 ? 5.893 -4.987 -9.222 1.00 96.25 74 ALA A CA 1
ATOM 547 C C . ALA A 1 74 ? 5.400 -5.418 -10.622 1.00 96.25 74 ALA A C 1
ATOM 549 O O . ALA A 1 74 ? 5.980 -6.325 -11.217 1.00 96.25 74 ALA A O 1
ATOM 550 N N . ALA A 1 75 ? 4.363 -4.788 -11.180 1.00 94.44 75 ALA A N 1
ATOM 551 C CA . ALA A 1 75 ? 3.668 -5.263 -12.380 1.00 94.44 75 ALA A CA 1
ATOM 552 C C . ALA A 1 75 ? 4.565 -5.403 -13.629 1.00 94.44 75 ALA A C 1
ATOM 554 O O . ALA A 1 75 ? 5.208 -4.447 -14.073 1.00 94.44 75 ALA A O 1
ATOM 555 N N . TRP A 1 76 ? 4.532 -6.589 -14.255 1.00 91.56 76 TRP A N 1
ATOM 556 C CA . TRP A 1 76 ? 5.234 -6.889 -15.512 1.00 91.56 76 TRP A CA 1
ATOM 557 C C . TRP A 1 76 ? 4.693 -6.128 -16.722 1.00 91.56 76 TRP A C 1
ATOM 559 O O . TRP A 1 76 ? 5.464 -5.792 -17.622 1.00 91.56 76 TRP A O 1
ATOM 569 N N . SER A 1 77 ? 3.381 -5.890 -16.742 1.00 89.75 77 SER A N 1
ATOM 570 C CA . SER A 1 77 ? 2.665 -5.256 -17.851 1.00 89.75 77 SER A CA 1
ATOM 571 C C . SER A 1 77 ? 2.961 -3.762 -17.978 1.00 89.75 77 SER A C 1
ATOM 573 O O . SER A 1 77 ? 2.893 -3.232 -19.084 1.00 89.75 77 SER A O 1
ATOM 575 N N . LEU A 1 78 ? 3.325 -3.097 -16.877 1.00 88.56 78 LEU A N 1
ATOM 576 C CA . LEU A 1 78 ? 3.584 -1.659 -16.847 1.00 88.56 78 LEU A CA 1
ATOM 577 C C . LEU A 1 78 ? 5.043 -1.360 -17.202 1.00 88.56 78 LEU A C 1
ATOM 579 O O . LEU A 1 78 ? 5.985 -1.826 -16.539 1.00 88.56 78 LEU A O 1
ATOM 583 N N . LYS A 1 79 ? 5.214 -0.571 -18.26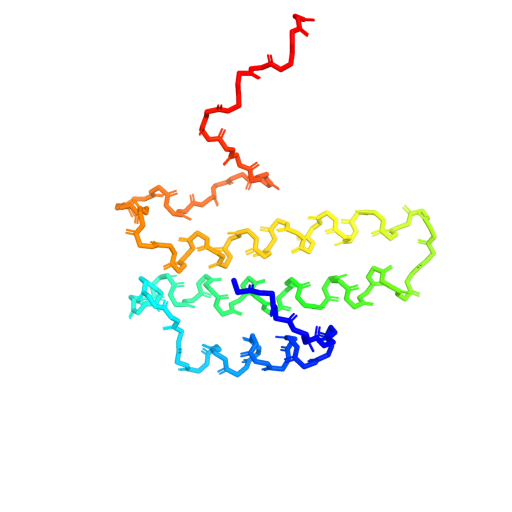4 1.00 85.31 79 LYS A N 1
ATOM 584 C CA . LYS A 1 79 ? 6.504 -0.168 -18.830 1.00 85.31 79 LYS A CA 1
ATOM 585 C C . LYS A 1 79 ? 6.779 1.305 -18.510 1.00 85.31 79 LYS A C 1
ATOM 587 O O . LYS A 1 79 ? 5.897 2.015 -18.045 1.00 85.31 79 LYS A O 1
ATOM 592 N N . ASN A 1 80 ? 8.017 1.742 -18.745 1.00 86.88 80 ASN A N 1
ATOM 593 C CA . ASN A 1 80 ? 8.443 3.138 -18.594 1.00 86.88 80 ASN A CA 1
ATOM 594 C C . ASN A 1 80 ? 7.983 3.755 -17.263 1.00 86.88 80 ASN A C 1
ATOM 596 O O . ASN A 1 80 ? 8.346 3.231 -16.213 1.00 86.88 80 ASN A O 1
ATOM 600 N N . GLU A 1 81 ? 7.191 4.826 -17.308 1.00 85.44 81 GLU A N 1
ATOM 601 C CA . GLU A 1 81 ? 6.682 5.550 -16.140 1.00 85.44 81 GLU A CA 1
ATOM 602 C C . GLU A 1 81 ? 5.234 5.179 -15.776 1.00 85.44 81 GLU A C 1
ATOM 604 O O . GLU A 1 81 ? 4.726 5.649 -14.765 1.00 85.44 81 GLU A O 1
ATOM 609 N N . ASP A 1 82 ? 4.586 4.263 -16.509 1.00 86.12 82 ASP A N 1
ATOM 610 C CA . ASP A 1 82 ? 3.173 3.887 -16.298 1.00 86.12 82 ASP A CA 1
ATOM 611 C C . ASP A 1 82 ? 2.921 3.244 -14.922 1.00 86.12 82 ASP A C 1
ATOM 613 O O . ASP A 1 82 ? 1.793 3.157 -14.439 1.00 86.12 82 AS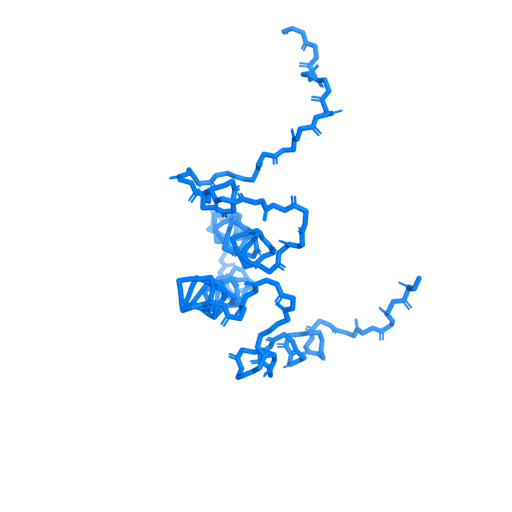P A O 1
ATOM 617 N N . TRP A 1 83 ? 3.981 2.757 -14.272 1.00 87.81 83 TRP A N 1
ATOM 618 C CA . TRP A 1 83 ? 3.917 2.204 -12.921 1.00 87.81 83 TRP A CA 1
ATOM 619 C C . TRP A 1 83 ? 3.934 3.277 -11.825 1.00 87.81 83 TRP A C 1
ATOM 621 O O . TRP A 1 83 ? 3.507 2.990 -10.698 1.00 87.81 83 TRP A O 1
ATOM 631 N N . ARG A 1 84 ? 4.442 4.484 -12.124 1.00 86.25 84 ARG A N 1
ATOM 632 C CA . ARG A 1 84 ? 4.530 5.608 -11.186 1.00 86.25 84 ARG A CA 1
ATOM 633 C C . ARG A 1 84 ? 3.173 6.286 -11.079 1.00 86.25 84 ARG A C 1
ATOM 635 O O . ARG A 1 84 ? 2.923 7.309 -11.703 1.00 86.25 84 ARG A O 1
ATOM 642 N N . LEU A 1 85 ? 2.313 5.731 -10.231 1.00 82.25 85 LEU A N 1
ATOM 643 C CA . LEU A 1 85 ? 1.061 6.390 -9.873 1.00 82.25 85 LEU A CA 1
ATOM 644 C C . LEU A 1 85 ? 1.372 7.768 -9.260 1.00 82.25 85 LEU A C 1
ATOM 646 O O . LEU A 1 85 ? 1.989 7.874 -8.199 1.00 82.25 85 LEU A O 1
ATOM 650 N N . ASP A 1 86 ? 0.957 8.826 -9.936 1.00 70.62 86 ASP A N 1
ATOM 651 C CA . ASP A 1 86 ? 1.151 10.230 -9.568 1.00 70.62 86 ASP A CA 1
ATOM 652 C C . ASP A 1 86 ? 0.009 10.751 -8.677 1.00 70.62 86 ASP A C 1
ATOM 654 O O . ASP A 1 86 ? 0.195 11.657 -7.870 1.00 70.62 86 ASP A O 1
ATOM 658 N N . THR A 1 87 ? -1.156 10.106 -8.742 1.00 65.94 87 THR A N 1
ATOM 659 C CA . THR A 1 87 ? -2.389 10.500 -8.045 1.00 65.94 87 THR A CA 1
ATOM 660 C C . THR A 1 87 ? -2.768 9.539 -6.906 1.00 65.94 87 THR A C 1
ATOM 662 O O . THR A 1 87 ? -2.193 8.460 -6.741 1.00 65.94 87 THR A O 1
ATOM 665 N N . HIS A 1 88 ? -3.713 9.942 -6.047 1.00 61.03 88 HIS A N 1
ATOM 666 C CA . HIS A 1 88 ? -4.141 9.166 -4.867 1.00 61.03 88 HIS A CA 1
ATOM 667 C C . HIS A 1 88 ? -5.086 7.992 -5.183 1.00 61.03 88 HIS A C 1
ATOM 669 O O . HIS A 1 88 ? -5.526 7.307 -4.261 1.00 61.03 88 HIS A O 1
ATOM 675 N N . GLY A 1 89 ? -5.392 7.749 -6.461 1.00 60.34 89 GLY A N 1
ATOM 676 C CA . GLY A 1 89 ? -6.327 6.713 -6.899 1.00 60.34 89 GLY A CA 1
ATOM 677 C C . GLY A 1 89 ? -5.679 5.647 -7.779 1.00 60.34 89 GLY A C 1
ATOM 678 O O . GLY A 1 89 ? -4.751 5.924 -8.538 1.00 60.34 89 GLY A O 1
ATOM 679 N N . ILE A 1 90 ? -6.211 4.428 -7.699 1.00 68.00 90 ILE A N 1
ATOM 680 C CA . ILE A 1 90 ? -5.925 3.346 -8.645 1.00 68.00 90 ILE A CA 1
ATOM 681 C C . ILE A 1 90 ? -6.902 3.497 -9.811 1.00 68.00 90 ILE A C 1
ATOM 683 O O . ILE A 1 90 ? -8.113 3.526 -9.601 1.00 68.00 90 ILE A O 1
ATOM 687 N N . LYS A 1 91 ? -6.389 3.599 -11.038 1.00 67.44 91 LYS A N 1
ATOM 688 C CA . LYS A 1 91 ? -7.207 3.643 -12.255 1.00 67.44 91 LYS A CA 1
ATOM 689 C C . LYS A 1 91 ? -7.138 2.293 -12.959 1.00 67.44 91 LYS A C 1
ATOM 691 O O . LYS A 1 91 ? -6.070 1.690 -13.039 1.00 67.44 91 LYS A O 1
ATOM 696 N N . THR A 1 92 ? -8.262 1.836 -13.494 1.00 59.00 92 THR A N 1
ATOM 697 C CA . THR A 1 92 ? -8.310 0.706 -14.424 1.00 59.00 92 THR A CA 1
ATOM 698 C C . THR A 1 92 ? -8.550 1.249 -15.828 1.00 59.00 92 THR A C 1
ATOM 700 O O . THR A 1 92 ? -9.415 2.095 -16.045 1.00 59.00 92 THR A O 1
ATOM 703 N N . HIS A 1 93 ? -7.776 0.785 -16.805 1.00 57.25 93 HIS A N 1
ATOM 704 C CA . HIS A 1 93 ? -8.094 1.015 -18.211 1.00 57.25 93 HIS A CA 1
ATOM 705 C C . HIS A 1 93 ? -9.020 -0.119 -18.662 1.00 57.25 93 HIS A C 1
ATOM 707 O O . HIS A 1 93 ? -8.647 -1.284 -18.551 1.00 57.25 93 HIS A O 1
ATOM 713 N N . GLY A 1 94 ? -10.229 0.210 -19.128 1.00 51.88 94 GLY A N 1
ATOM 714 C CA . GLY A 1 94 ? -11.174 -0.773 -19.678 1.00 51.88 94 GLY A CA 1
ATOM 715 C C . GLY A 1 94 ? -12.479 -0.971 -18.904 1.00 51.88 94 GLY A C 1
ATOM 716 O O . GLY A 1 94 ? -13.298 -1.776 -19.334 1.00 51.88 94 GLY A O 1
ATOM 717 N N . VAL A 1 95 ? -12.716 -0.234 -17.816 1.00 51.59 95 VAL A N 1
ATOM 718 C CA . VAL A 1 95 ? -14.081 -0.076 -17.292 1.00 51.59 95 VAL A CA 1
ATOM 719 C C . VAL A 1 95 ? -14.680 1.128 -18.026 1.00 51.59 95 VAL A C 1
ATOM 721 O O . VAL A 1 95 ? -14.187 2.239 -17.813 1.00 51.59 95 VAL A O 1
ATOM 724 N N . PRO A 1 96 ? -15.653 0.955 -18.946 1.00 48.28 96 PRO A N 1
ATOM 725 C CA . PRO A 1 96 ? -16.373 2.102 -19.489 1.00 48.28 96 PRO A CA 1
ATOM 726 C C . PRO A 1 96 ? -16.972 2.872 -18.311 1.00 48.28 96 PRO A C 1
ATOM 728 O O . PRO A 1 96 ? -17.428 2.241 -17.354 1.00 48.28 96 PRO A O 1
ATOM 731 N N . SER A 1 97 ? -16.924 4.209 -18.356 1.00 56.16 97 SER A N 1
ATOM 732 C CA . SER A 1 97 ? -17.567 5.053 -17.341 1.00 56.16 97 SER A CA 1
ATOM 733 C C . SER A 1 97 ? -18.932 4.463 -16.988 1.00 56.16 97 SER A C 1
ATOM 735 O O . SER A 1 97 ? -19.709 4.201 -17.916 1.00 56.16 97 SER A O 1
ATOM 737 N N . PRO A 1 98 ? -19.259 4.243 -15.701 1.00 56.62 98 PRO A N 1
ATOM 738 C CA . PRO A 1 98 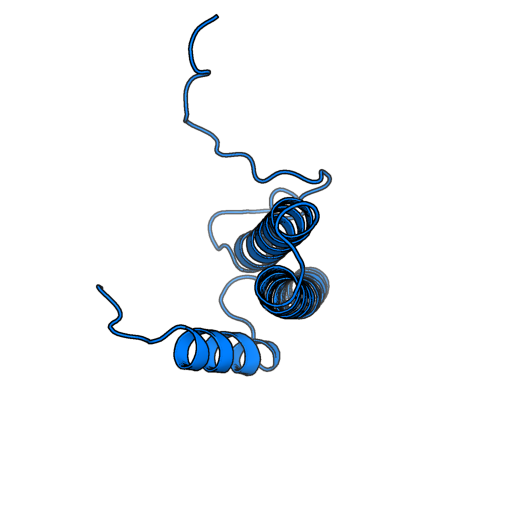? -20.657 4.116 -15.352 1.00 56.62 98 PRO A CA 1
ATOM 739 C C . PRO A 1 98 ? -21.330 5.407 -15.840 1.00 56.62 98 PRO A C 1
ATOM 741 O O . PRO A 1 98 ? -20.853 6.507 -15.578 1.00 56.62 98 PRO A O 1
ATOM 744 N N . VAL A 1 99 ? -22.321 5.180 -16.695 1.00 56.72 99 VAL A N 1
ATOM 745 C CA . VAL A 1 99 ? -23.126 6.090 -17.524 1.00 56.72 99 VAL A CA 1
ATOM 746 C C . VAL A 1 99 ? -23.546 7.403 -16.823 1.00 56.72 99 VAL A C 1
ATOM 748 O O . VAL A 1 99 ? -23.572 7.445 -15.597 1.00 56.72 99 VAL A O 1
ATOM 751 N N . PRO A 1 100 ? -24.041 8.377 -17.614 1.00 49.38 100 PRO A N 1
ATOM 752 C CA . PRO A 1 100 ? -23.538 9.751 -17.762 1.00 49.38 100 PRO A CA 1
ATOM 753 C C . PRO A 1 100 ? -23.606 10.658 -16.521 1.00 49.38 100 PRO A C 1
ATOM 755 O O . PRO A 1 100 ? -24.478 10.444 -15.651 1.00 49.38 100 PRO A O 1
#

Foldseek 3Di:
DPDPDDPVRVLVVLQVCLVVPAAQCPDPVLSVLLNVLSVLLVVLQVVLVVDDPVCNVVSNLQSVLSVQLNCLSRDPVDDDCSSVDPDSDDDDDPDPPPDD

Secondary structure (DSSP, 8-state):
------HHHHHHHHHHTTTS--TTTTSHHHHHHHHHHHHHHHHHHHHHHHS-TTTHHHHHHHHHHHHHHHHHHH-SS--TTTT---SSS---TT---S--

Sequence (100 aa):
MHSDLDADEAWERLRASRSNPPARANTESRRKTYSAALEQGQQLFRAAAGVGPATSPVLAFCGLSQAGRAITAAAWSLKNEDWRLDTHGIKTHGVPSPVP

pLDDT: mean 87.44, std 15.05, range [45.41, 98.38]

Radius of gyration: 14.81 Å; chains: 1; bounding box: 40×31×35 Å

Organism: NCBI:txid146922